Protein AF-A0A5C9DEE5-F1 (afdb_monomer_lite)

pLDDT: mean 81.75, std 8.58, range [46.81, 90.62]

Secondary str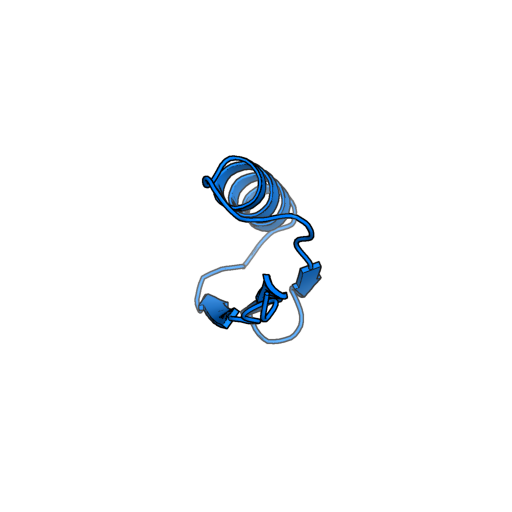ucture (DSSP, 8-state):
------EEE-TT--SHHHHHHHHHHHHTSTT----EEETTTTEEE-

Sequence (46 aa):
MGEKKATLHVEDMVCHACESRIKEAVSRLNGVSEVEVSMRGGRVEV

Structure (mmCIF, N/CA/C/O backbone):
data_AF-A0A5C9DEE5-F1
#
_entry.id   AF-A0A5C9DEE5-F1
#
loop_
_atom_site.group_PDB
_atom_site.id
_atom_site.type_symbol
_atom_site.label_atom_id
_atom_site.label_alt_id
_atom_site.label_comp_id
_atom_site.label_asym_id
_atom_site.label_entity_id
_atom_site.label_seq_id
_atom_site.pdbx_PDB_ins_code
_atom_site.Cartn_x
_atom_site.Cartn_y
_atom_site.Cartn_z
_atom_site.occupancy
_atom_site.B_iso_or_equiv
_atom_site.auth_seq_id
_atom_site.auth_comp_id
_atom_site.auth_asym_id
_atom_site.auth_atom_id
_atom_site.pdbx_PDB_model_num
ATOM 1 N N . MET A 1 1 ? -11.985 1.594 18.479 1.00 46.81 1 MET A N 1
ATOM 2 C CA . MET A 1 1 ? -11.964 2.149 17.109 1.00 46.81 1 MET A CA 1
ATOM 3 C C . MET A 1 1 ? -11.225 1.134 16.262 1.00 46.81 1 MET A C 1
ATOM 5 O O . MET A 1 1 ? -10.123 0.780 16.644 1.00 46.81 1 MET A O 1
ATOM 9 N N . GLY A 1 2 ? -11.874 0.549 15.255 1.00 60.62 2 GLY A N 1
ATOM 10 C CA . GLY A 1 2 ? -11.265 -0.510 14.449 1.00 60.62 2 GLY A CA 1
ATOM 11 C C . GLY A 1 2 ? -10.393 0.095 13.359 1.00 60.62 2 GLY A C 1
ATOM 12 O O . GLY A 1 2 ? -10.911 0.804 12.498 1.00 60.62 2 GLY A O 1
ATOM 13 N N . GLU A 1 3 ? -9.096 -0.174 13.412 1.00 66.62 3 GLU A N 1
ATOM 14 C CA . GLU A 1 3 ? -8.189 -0.015 12.279 1.00 66.62 3 GLU A CA 1
ATOM 15 C C . GLU A 1 3 ? -8.685 -0.891 11.116 1.00 66.62 3 GLU A C 1
ATOM 17 O O . GLU A 1 3 ? -8.884 -2.099 11.261 1.00 66.62 3 GLU A O 1
ATOM 22 N N . LYS A 1 4 ? -9.001 -0.264 9.978 1.00 72.94 4 LYS A N 1
ATOM 23 C CA . LYS A 1 4 ? -9.449 -0.966 8.774 1.00 72.94 4 LYS A CA 1
ATOM 24 C C . LYS A 1 4 ? -8.259 -1.108 7.849 1.00 72.94 4 LYS A C 1
ATOM 26 O O . LYS A 1 4 ? -7.800 -0.104 7.324 1.00 72.94 4 LYS A O 1
ATOM 31 N N . LYS A 1 5 ? -7.825 -2.348 7.644 1.00 81.44 5 LYS A N 1
ATOM 32 C CA . LYS A 1 5 ? -6.792 -2.664 6.665 1.00 81.44 5 LYS A CA 1
ATOM 33 C C . LYS A 1 5 ? -7.408 -2.809 5.281 1.00 81.44 5 LYS A C 1
ATOM 35 O O . LYS A 1 5 ? -8.446 -3.468 5.147 1.00 81.44 5 LYS A O 1
ATOM 40 N N . ALA A 1 6 ? -6.794 -2.209 4.271 1.00 84.56 6 ALA A N 1
ATOM 41 C CA . ALA A 1 6 ? -7.212 -2.360 2.883 1.00 84.56 6 ALA A CA 1
AT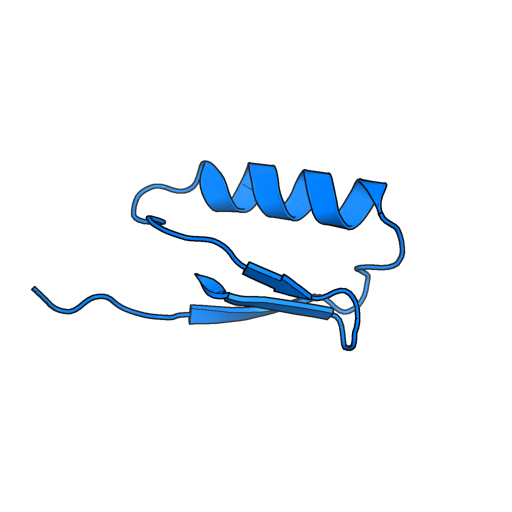OM 42 C C . ALA A 1 6 ? -6.029 -2.768 2.005 1.00 84.56 6 ALA A C 1
ATOM 44 O O . ALA A 1 6 ? -4.990 -2.118 1.991 1.00 84.56 6 ALA A O 1
ATOM 45 N N . THR A 1 7 ? -6.219 -3.837 1.235 1.00 86.81 7 THR A N 1
ATOM 46 C CA . THR A 1 7 ? -5.243 -4.310 0.252 1.00 86.81 7 THR A CA 1
ATOM 47 C C . THR A 1 7 ? -5.701 -3.895 -1.140 1.00 86.81 7 THR A C 1
ATOM 49 O O . THR A 1 7 ? -6.793 -4.263 -1.577 1.00 86.81 7 THR A O 1
ATOM 52 N N . LEU A 1 8 ? -4.869 -3.141 -1.850 1.00 85.88 8 LEU A N 1
ATOM 53 C CA . LEU A 1 8 ? -5.068 -2.755 -3.240 1.00 85.88 8 LEU A CA 1
ATOM 54 C C . LEU A 1 8 ? -4.081 -3.509 -4.131 1.00 85.88 8 LEU A C 1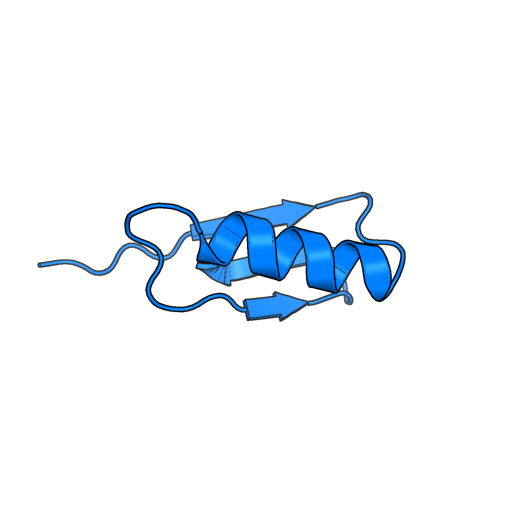
ATOM 56 O O . LEU A 1 8 ? -2.902 -3.642 -3.808 1.00 85.88 8 LEU A O 1
ATOM 60 N N . HIS A 1 9 ? -4.567 -3.983 -5.274 1.00 84.25 9 HIS A N 1
ATOM 61 C CA . HIS A 1 9 ? -3.734 -4.566 -6.318 1.00 84.25 9 HIS A CA 1
ATOM 62 C C . HIS A 1 9 ? -3.507 -3.534 -7.427 1.00 84.25 9 HIS A C 1
ATOM 64 O O . HIS A 1 9 ? -4.452 -2.903 -7.896 1.00 84.25 9 HIS A O 1
ATOM 70 N N . VAL A 1 10 ? -2.253 -3.363 -7.836 1.00 82.75 10 VAL A N 1
ATOM 71 C CA . VAL A 1 10 ? -1.810 -2.439 -8.881 1.00 82.75 10 VAL A CA 1
ATOM 72 C C . VAL A 1 10 ? -1.088 -3.245 -9.953 1.00 82.75 10 VAL A C 1
ATOM 74 O O . VAL A 1 10 ? 0.039 -3.691 -9.752 1.00 82.75 10 VAL A O 1
ATOM 77 N N . GLU A 1 11 ? -1.738 -3.426 -11.100 1.00 75.38 11 GLU A N 1
ATOM 78 C CA . GLU A 1 11 ? -1.211 -4.244 -12.201 1.00 75.38 11 GLU A CA 1
ATOM 79 C C . GLU A 1 11 ? 0.032 -3.616 -12.867 1.00 75.38 11 GLU A C 1
ATOM 81 O O . GLU A 1 11 ? 0.955 -4.330 -13.244 1.00 75.38 11 GLU A O 1
ATOM 86 N N . ASP A 1 12 ? 0.118 -2.283 -12.915 1.00 69.81 12 ASP A N 1
ATOM 87 C CA . ASP A 1 12 ? 1.178 -1.525 -13.607 1.00 69.81 12 ASP A CA 1
ATOM 88 C C . ASP A 1 12 ? 2.269 -0.955 -12.672 1.00 69.81 12 ASP A C 1
ATOM 90 O O . ASP A 1 12 ? 2.905 0.072 -12.938 1.00 69.81 12 ASP A O 1
ATOM 94 N N . MET A 1 13 ? 2.539 -1.613 -11.543 1.00 74.50 13 MET A N 1
ATOM 95 C CA . MET A 1 13 ? 3.628 -1.217 -10.639 1.00 74.50 13 MET A CA 1
ATOM 96 C C . MET A 1 13 ? 4.985 -1.747 -11.141 1.00 74.50 13 MET A C 1
ATOM 98 O O . MET A 1 13 ? 5.601 -2.622 -10.539 1.00 74.50 13 MET A O 1
ATOM 102 N N . VAL A 1 14 ? 5.446 -1.226 -12.281 1.00 72.88 14 VAL A N 1
ATOM 103 C CA . VAL A 1 14 ? 6.569 -1.806 -13.050 1.00 72.88 14 VAL A CA 1
ATOM 104 C C . VAL A 1 14 ? 7.960 -1.280 -12.673 1.00 72.88 14 VAL A C 1
ATOM 106 O O . VAL A 1 14 ? 8.960 -1.888 -13.050 1.00 72.88 14 VAL A O 1
ATOM 109 N N . CYS A 1 15 ? 8.076 -0.157 -11.952 1.00 83.38 15 CYS A N 1
ATOM 110 C CA . CYS A 1 15 ? 9.384 0.419 -11.613 1.00 83.38 15 CYS A CA 1
ATOM 111 C C . CYS A 1 15 ? 9.458 1.049 -10.217 1.00 83.38 15 CYS A C 1
ATOM 113 O O . CYS A 1 15 ? 8.448 1.434 -9.627 1.00 83.38 15 CYS A O 1
ATOM 115 N N . HIS A 1 16 ? 10.687 1.204 -9.717 1.00 77.94 16 HIS A N 1
ATOM 116 C CA . HIS A 1 16 ? 10.981 1.748 -8.385 1.00 77.94 16 HIS A CA 1
ATOM 117 C C . HIS A 1 16 ? 10.459 3.188 -8.210 1.00 77.94 16 HIS A C 1
ATOM 119 O O . HIS A 1 16 ? 10.072 3.601 -7.117 1.00 77.94 16 HIS A O 1
ATOM 125 N N . ALA A 1 17 ? 10.392 3.948 -9.311 1.00 84.81 17 ALA A N 1
ATOM 126 C CA . ALA A 1 17 ? 9.805 5.283 -9.326 1.00 84.81 17 ALA A CA 1
ATOM 127 C C . ALA A 1 17 ? 8.266 5.253 -9.233 1.00 84.81 17 ALA A C 1
ATOM 129 O O . ALA A 1 17 ? 7.684 6.113 -8.571 1.00 84.81 17 ALA A O 1
ATOM 130 N N . CYS A 1 18 ? 7.603 4.270 -9.858 1.00 84.44 18 CYS A N 1
ATOM 131 C CA . CYS A 1 18 ? 6.158 4.063 -9.709 1.00 84.44 18 CYS A CA 1
ATOM 132 C C . CYS A 1 18 ? 5.816 3.665 -8.272 1.00 84.44 18 CYS A C 1
ATOM 134 O O . CYS A 1 18 ? 4.878 4.219 -7.708 1.00 84.44 18 CYS A O 1
ATOM 136 N N . GLU A 1 19 ? 6.615 2.787 -7.656 1.00 84.00 19 GLU A N 1
ATOM 137 C CA . GLU A 1 19 ? 6.443 2.416 -6.248 1.00 84.00 19 GLU A CA 1
ATOM 138 C C . GLU A 1 19 ? 6.471 3.632 -5.326 1.00 84.00 19 GLU A C 1
ATOM 140 O O . GLU A 1 19 ? 5.534 3.849 -4.560 1.00 84.00 19 GLU A O 1
ATOM 145 N N . SER A 1 20 ? 7.526 4.446 -5.423 1.00 87.44 20 SER A N 1
ATOM 146 C CA . SER A 1 20 ? 7.691 5.607 -4.542 1.00 87.44 20 SER A CA 1
ATOM 147 C C . SER A 1 20 ? 6.551 6.614 -4.715 1.00 87.44 20 SER A C 1
ATOM 149 O O . SER A 1 20 ? 6.042 7.143 -3.728 1.00 87.44 20 SER A O 1
ATOM 151 N N . ARG A 1 21 ? 6.090 6.829 -5.957 1.00 88.81 21 ARG A N 1
ATOM 152 C CA . ARG A 1 21 ? 4.931 7.691 -6.238 1.00 88.81 21 ARG A CA 1
ATOM 153 C C . ARG A 1 21 ? 3.641 7.163 -5.621 1.00 88.81 21 ARG A C 1
ATOM 155 O O . ARG A 1 21 ? 2.902 7.949 -5.037 1.00 88.81 21 ARG A O 1
ATOM 162 N N . ILE A 1 22 ? 3.366 5.866 -5.751 1.00 87.12 22 ILE A N 1
ATOM 163 C CA . ILE A 1 22 ? 2.163 5.245 -5.178 1.00 87.12 22 ILE A CA 1
ATOM 164 C C . ILE A 1 22 ? 2.219 5.324 -3.653 1.00 87.12 22 ILE A C 1
ATOM 166 O O . ILE A 1 22 ? 1.245 5.751 -3.036 1.00 87.12 22 ILE A O 1
ATOM 170 N N . LYS A 1 23 ? 3.371 5.001 -3.053 1.00 87.38 23 LYS A N 1
ATOM 171 C CA . LYS A 1 23 ? 3.583 5.092 -1.605 1.00 87.38 23 LYS A CA 1
ATOM 172 C C . LYS A 1 23 ? 3.269 6.487 -1.076 1.00 87.38 23 LYS A C 1
ATOM 174 O O . LYS A 1 23 ? 2.491 6.631 -0.138 1.00 87.38 23 LYS A O 1
ATOM 179 N N . GLU A 1 24 ? 3.848 7.515 -1.694 1.00 89.81 24 GLU A N 1
ATOM 180 C CA . GLU A 1 24 ? 3.609 8.904 -1.303 1.00 89.81 24 GLU A CA 1
ATOM 181 C C . GLU A 1 24 ? 2.156 9.330 -1.521 1.00 89.81 24 GLU A C 1
ATOM 183 O O . GLU A 1 24 ? 1.576 9.981 -0.654 1.00 89.81 24 GLU A O 1
ATOM 188 N N . ALA A 1 25 ? 1.551 8.969 -2.655 1.00 89.19 25 ALA A N 1
ATOM 189 C CA . ALA A 1 25 ? 0.161 9.311 -2.943 1.00 89.19 25 ALA A CA 1
ATOM 190 C C . ALA A 1 25 ? -0.792 8.712 -1.900 1.00 89.19 25 ALA A C 1
ATOM 192 O O . ALA A 1 25 ? -1.665 9.415 -1.394 1.00 89.19 25 ALA A O 1
ATOM 193 N N . VAL A 1 26 ? -0.588 7.442 -1.546 1.00 87.62 26 VAL A N 1
ATOM 194 C CA . VAL A 1 26 ? -1.409 6.717 -0.572 1.00 87.62 26 VAL A CA 1
ATOM 195 C C . VAL A 1 26 ? -1.150 7.203 0.855 1.00 87.62 26 VAL A C 1
ATOM 197 O O . VAL A 1 26 ? -2.099 7.441 1.594 1.00 87.62 26 VAL A O 1
ATOM 200 N N . SER A 1 27 ? 0.106 7.461 1.225 1.00 88.19 27 SER A N 1
ATOM 201 C CA . SER A 1 27 ? 0.462 8.014 2.541 1.00 88.19 27 SER A CA 1
ATOM 202 C C . SER A 1 27 ? -0.137 9.401 2.799 1.00 88.19 27 SER A C 1
ATOM 204 O O . SER A 1 27 ? -0.262 9.805 3.952 1.00 88.19 27 SER A O 1
ATOM 206 N N . ARG A 1 28 ? -0.487 10.151 1.747 1.00 90.62 28 ARG A N 1
ATOM 207 C CA . ARG A 1 28 ? -1.151 11.460 1.859 1.00 90.62 28 ARG A CA 1
ATOM 208 C C . ARG A 1 28 ? -2.669 11.358 2.019 1.00 90.62 28 ARG A C 1
ATOM 210 O O . ARG A 1 28 ? -3.314 12.380 2.258 1.00 90.62 28 ARG A O 1
ATOM 217 N N . LEU A 1 29 ? -3.256 10.170 1.867 1.00 86.94 29 LEU A N 1
ATOM 218 C CA . LEU A 1 29 ? -4.692 9.972 2.036 1.00 86.94 29 LEU A CA 1
ATOM 219 C C . LEU A 1 29 ? -5.079 10.077 3.515 1.00 86.94 29 LEU A C 1
ATOM 221 O O . LEU A 1 29 ? -4.391 9.593 4.411 1.00 86.94 29 LEU A O 1
ATOM 225 N N . ASN A 1 30 ? -6.214 10.723 3.777 1.00 83.06 30 ASN A N 1
ATOM 226 C CA . ASN A 1 30 ? -6.689 10.930 5.137 1.00 83.06 30 ASN A CA 1
ATOM 227 C C . ASN A 1 30 ? -7.168 9.601 5.745 1.00 83.06 30 ASN A C 1
ATOM 229 O O . ASN A 1 30 ? -8.063 8.959 5.199 1.00 83.06 30 ASN A O 1
ATOM 233 N N . GLY A 1 31 ? -6.569 9.206 6.871 1.00 84.38 31 GLY A N 1
ATOM 234 C CA . GLY A 1 31 ? -6.875 7.949 7.563 1.00 84.38 31 GLY A CA 1
ATOM 235 C C . GLY A 1 31 ? -5.883 6.810 7.310 1.00 84.38 31 GLY A C 1
ATOM 236 O O . GLY A 1 31 ? -6.054 5.745 7.893 1.00 84.38 31 GLY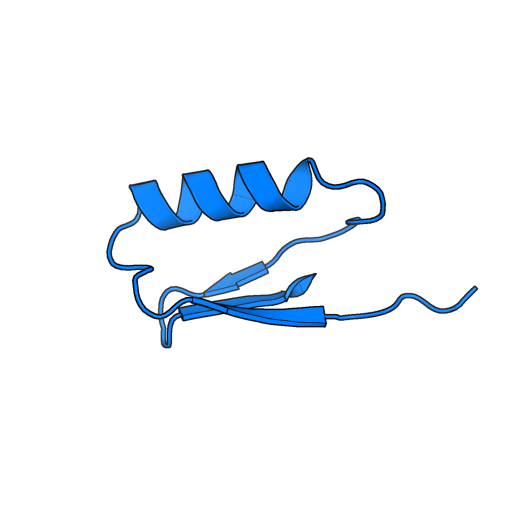 A O 1
ATOM 237 N N . VAL A 1 32 ? -4.844 7.031 6.499 1.00 85.31 32 VAL A N 1
ATOM 238 C CA . VAL A 1 32 ? -3.735 6.081 6.331 1.00 85.31 32 VAL A CA 1
ATOM 239 C C . VAL A 1 32 ? -2.690 6.349 7.413 1.00 85.31 32 VAL A C 1
ATOM 241 O O . VAL A 1 32 ? -2.094 7.425 7.451 1.00 85.31 32 VAL A O 1
ATOM 244 N N . SER A 1 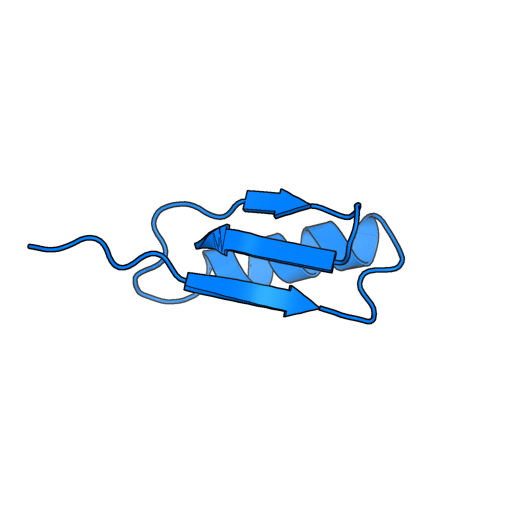33 ? -2.490 5.391 8.318 1.00 84.56 33 SER A N 1
ATOM 245 C CA . SER A 1 33 ? -1.438 5.467 9.346 1.00 84.56 33 SER A CA 1
ATOM 246 C C . SER A 1 33 ? -0.155 4.766 8.920 1.00 84.56 33 SER A C 1
ATOM 248 O O . SER A 1 33 ? 0.928 5.210 9.289 1.00 84.56 33 SER A O 1
ATOM 250 N N . GLU A 1 34 ? -0.272 3.703 8.131 1.00 84.62 34 GLU A N 1
ATOM 251 C CA . GLU A 1 34 ? 0.854 2.921 7.641 1.00 84.62 34 GLU A CA 1
ATOM 252 C C . GLU A 1 34 ? 0.586 2.536 6.188 1.00 84.62 34 GLU A C 1
ATOM 254 O O . GLU A 1 34 ? -0.561 2.338 5.802 1.00 84.62 34 GLU A O 1
ATOM 259 N N . VAL A 1 35 ? 1.630 2.498 5.361 1.00 87.31 35 VAL A N 1
ATOM 260 C CA . VAL A 1 35 ? 1.507 2.015 3.986 1.00 87.31 35 VAL A CA 1
ATOM 261 C C . VAL A 1 35 ? 2.680 1.107 3.650 1.00 87.31 35 VAL A C 1
ATOM 263 O O . VAL A 1 35 ? 3.851 1.504 3.731 1.00 87.31 35 VAL A O 1
ATOM 266 N N . GLU A 1 36 ? 2.351 -0.105 3.233 1.00 87.56 36 GLU A N 1
ATOM 267 C CA . GLU A 1 36 ? 3.292 -1.087 2.714 1.00 87.56 36 GLU A CA 1
ATOM 268 C C . GLU A 1 36 ? 3.044 -1.295 1.225 1.00 87.56 36 GLU A C 1
ATOM 270 O O . GLU A 1 36 ? 1.912 -1.358 0.749 1.00 87.56 36 GLU A O 1
ATOM 275 N N . VAL A 1 37 ? 4.128 -1.379 0.462 1.00 86.06 37 VAL A N 1
ATOM 276 C CA . VAL A 1 37 ? 4.082 -1.543 -0.990 1.00 86.06 37 VAL A CA 1
ATOM 277 C C . VAL A 1 37 ? 5.021 -2.670 -1.363 1.00 86.06 37 VAL A C 1
ATOM 279 O O . VAL A 1 37 ? 6.157 -2.722 -0.900 1.00 86.06 37 VAL A O 1
ATOM 282 N N . SER A 1 38 ? 4.538 -3.578 -2.200 1.00 85.31 38 SER A N 1
ATOM 283 C CA . SER A 1 38 ? 5.280 -4.742 -2.662 1.00 85.31 38 SER A CA 1
ATOM 284 C C . SER A 1 38 ? 5.254 -4.810 -4.184 1.00 85.31 38 SER A C 1
ATOM 286 O O . SER A 1 38 ? 4.228 -5.142 -4.783 1.00 85.31 38 SER A O 1
ATOM 288 N N . MET A 1 39 ? 6.414 -4.597 -4.817 1.00 74.19 39 MET A N 1
ATOM 289 C CA . MET A 1 39 ? 6.579 -4.790 -6.270 1.00 74.19 39 MET A CA 1
ATOM 290 C C . MET A 1 39 ? 6.295 -6.236 -6.700 1.00 74.19 39 MET A C 1
ATOM 292 O O . MET A 1 39 ? 5.882 -6.498 -7.829 1.00 74.19 39 MET A O 1
ATOM 296 N N . ARG A 1 40 ? 6.510 -7.209 -5.801 1.00 69.00 40 ARG A N 1
ATOM 297 C CA . ARG A 1 40 ? 6.299 -8.635 -6.080 1.00 69.00 40 ARG A CA 1
ATOM 298 C C . ARG A 1 40 ? 4.800 -8.960 -6.069 1.00 69.00 40 ARG A C 1
ATOM 300 O O . ARG A 1 40 ? 4.233 -9.348 -5.046 1.00 69.00 40 ARG A O 1
ATOM 307 N N . GLY A 1 41 ? 4.176 -8.801 -7.235 1.00 74.06 41 GLY A N 1
ATOM 308 C CA . GLY A 1 41 ? 2.750 -9.051 -7.460 1.00 74.06 41 GLY A CA 1
ATOM 309 C C . GLY A 1 41 ? 1.859 -7.814 -7.339 1.00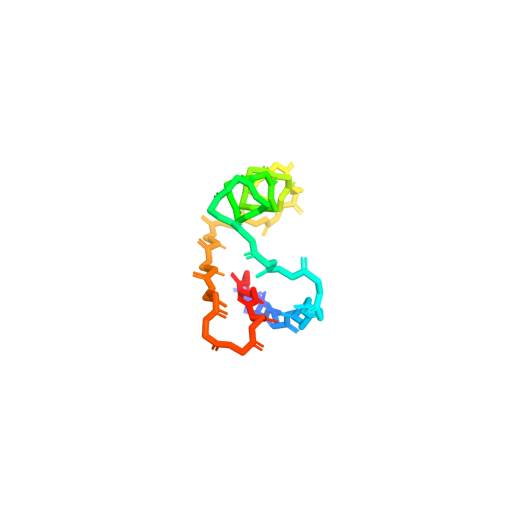 74.06 41 GLY A C 1
ATOM 310 O O . GLY A 1 41 ? 0.649 -7.986 -7.225 1.00 74.06 41 GLY A O 1
ATOM 311 N N . GLY A 1 42 ? 2.445 -6.608 -7.341 1.00 81.38 42 GLY A N 1
ATOM 312 C CA . GLY A 1 42 ? 1.711 -5.343 -7.417 1.00 81.38 42 GLY A CA 1
ATOM 313 C C . GLY A 1 42 ? 0.701 -5.168 -6.289 1.00 81.38 42 GLY A C 1
ATOM 314 O O . GLY A 1 42 ? -0.488 -5.038 -6.554 1.00 81.38 42 GLY A O 1
ATOM 315 N N . ARG A 1 43 ? 1.139 -5.228 -5.029 1.00 86.31 43 ARG A N 1
ATOM 316 C CA . ARG A 1 43 ? 0.245 -5.109 -3.864 1.00 86.31 43 ARG A CA 1
ATOM 317 C C . ARG A 1 43 ? 0.595 -3.898 -3.013 1.00 86.31 43 ARG A C 1
ATOM 319 O O . ARG A 1 43 ? 1.772 -3.616 -2.794 1.00 86.31 43 ARG A O 1
ATOM 326 N N . VAL A 1 44 ? -0.437 -3.217 -2.532 1.00 88.31 44 VAL A N 1
ATOM 327 C CA . VAL A 1 44 ? -0.370 -2.072 -1.621 1.00 88.31 44 VAL A CA 1
ATOM 328 C C . VAL A 1 44 ? -1.285 -2.360 -0.442 1.00 88.31 44 VAL A C 1
ATOM 330 O O . VAL A 1 44 ? -2.433 -2.742 -0.646 1.00 88.31 44 VAL A O 1
ATOM 333 N N . GLU A 1 45 ? -0.803 -2.175 0.775 1.00 87.56 45 GLU A N 1
ATOM 334 C CA . GLU A 1 45 ? -1.567 -2.390 2.003 1.00 87.56 45 GLU A CA 1
ATOM 335 C C . GLU A 1 45 ? -1.550 -1.109 2.838 1.00 87.56 45 GLU A C 1
ATOM 337 O O . GLU A 1 45 ? -0.490 -0.502 3.009 1.00 87.56 45 GLU A O 1
ATOM 342 N N . VAL A 1 46 ? -2.728 -0.689 3.310 1.00 88.62 46 VAL A N 1
ATOM 343 C CA . VAL A 1 46 ? -2.948 0.461 4.209 1.00 88.62 46 VAL A CA 1
ATOM 344 C C . VAL A 1 46 ? -3.730 0.072 5.445 1.00 88.62 46 VAL A C 1
ATOM 346 O O . VAL A 1 46 ? -4.510 -0.905 5.340 1.00 88.62 46 VAL A O 1
#

Foldseek 3Di:
DDLDKDKDADPPCPDPVSQVVVQVVVCPDPSDPDWDADPVRRMIMD

Radius of gyration: 10.68 Å; chains: 1; bounding box: 23×20×31 Å